Protein AF-A0A964ULM1-F1 (afdb_monomer_lite)

Structure (mmCIF, N/CA/C/O backbone):
data_AF-A0A964ULM1-F1
#
_entry.id   AF-A0A964ULM1-F1
#
loop_
_atom_site.group_PDB
_atom_site.id
_atom_site.type_symbol
_atom_site.label_atom_id
_atom_site.label_alt_id
_atom_site.label_comp_id
_atom_site.label_asym_id
_atom_site.label_entity_id
_atom_site.label_seq_id
_atom_site.pdbx_PDB_ins_code
_atom_site.Cartn_x
_atom_site.Cartn_y
_atom_site.Cartn_z
_atom_site.occupancy
_atom_site.B_iso_or_equiv
_atom_site.auth_seq_id
_atom_site.auth_comp_id
_atom_site.auth_asym_id
_atom_site.auth_atom_id
_atom_site.pdbx_PDB_model_num
ATOM 1 N N . MET A 1 1 ? -13.433 10.308 30.315 1.00 58.34 1 MET A N 1
ATOM 2 C CA . MET A 1 1 ? -13.908 10.485 28.925 1.00 58.34 1 MET A CA 1
ATOM 3 C C . MET A 1 1 ? -12.957 11.408 28.163 1.00 58.34 1 MET A C 1
ATOM 5 O O . MET A 1 1 ? -13.246 12.583 27.989 1.00 58.34 1 MET A O 1
ATOM 9 N N . PHE A 1 2 ? -11.788 10.896 27.763 1.00 58.75 2 PHE A N 1
ATOM 10 C CA . PHE A 1 2 ? -10.778 11.690 27.055 1.00 58.75 2 PHE A CA 1
ATOM 11 C C . PHE A 1 2 ? -11.315 12.145 25.692 1.00 58.75 2 PHE A C 1
ATOM 13 O O . PHE A 1 2 ? -11.695 11.319 24.862 1.00 58.75 2 PHE A O 1
ATOM 20 N N . LEU A 1 3 ? -11.342 13.461 25.471 1.00 69.62 3 LEU A N 1
ATOM 21 C CA . LEU A 1 3 ? -11.546 14.054 24.154 1.00 69.62 3 LEU A CA 1
ATOM 22 C C . LEU A 1 3 ? -10.384 13.612 23.261 1.00 69.62 3 LEU A C 1
ATOM 24 O O . LEU A 1 3 ? -9.305 14.200 23.308 1.00 69.62 3 LEU A O 1
ATOM 28 N N . MET A 1 4 ? -10.592 12.568 22.454 1.00 73.94 4 MET A N 1
ATOM 29 C CA . MET A 1 4 ? -9.707 12.302 21.324 1.00 73.94 4 MET A CA 1
ATOM 30 C C . MET A 1 4 ? -9.627 13.590 20.509 1.00 73.94 4 MET A C 1
ATOM 32 O O . MET A 1 4 ? -10.644 14.127 20.060 1.00 73.94 4 MET A O 1
ATOM 36 N N . THR A 1 5 ? -8.417 14.114 20.359 1.00 82.25 5 THR A N 1
ATOM 37 C CA . THR A 1 5 ? -8.169 15.281 19.521 1.00 82.25 5 THR A CA 1
ATOM 38 C C . THR A 1 5 ? -8.715 14.998 18.120 1.00 82.25 5 THR A C 1
ATOM 40 O O . THR A 1 5 ? -8.673 13.866 17.630 1.00 82.25 5 THR A O 1
ATOM 43 N N . ARG A 1 6 ? -9.264 16.017 17.450 1.00 81.19 6 ARG A N 1
ATOM 44 C CA . ARG A 1 6 ? -9.866 15.859 16.110 1.00 81.19 6 ARG A CA 1
ATOM 45 C C . ARG A 1 6 ? -8.914 15.170 15.116 1.00 81.19 6 ARG A C 1
ATOM 47 O O . ARG A 1 6 ? -9.370 14.446 14.235 1.00 81.19 6 ARG A O 1
ATOM 54 N N . SER A 1 7 ? -7.602 15.343 15.291 1.00 78.50 7 SER A N 1
ATOM 55 C CA . SER A 1 7 ? -6.560 14.695 14.490 1.00 78.50 7 SER A CA 1
ATOM 56 C C . SER A 1 7 ? -6.468 13.180 14.709 1.00 78.50 7 SER A C 1
ATOM 58 O O . SER A 1 7 ? -6.321 12.442 13.735 1.00 78.50 7 SER A O 1
ATOM 60 N N . ALA A 1 8 ? -6.606 12.699 15.948 1.00 78.81 8 ALA A N 1
ATOM 61 C CA . ALA A 1 8 ? -6.620 11.268 16.252 1.00 78.81 8 ALA A CA 1
ATOM 62 C C . ALA A 1 8 ? -7.839 10.580 15.621 1.00 78.81 8 ALA A C 1
ATOM 64 O O . ALA A 1 8 ? -7.702 9.530 14.993 1.00 78.81 8 ALA A O 1
ATOM 65 N N . LYS A 1 9 ? -9.011 11.228 15.689 1.00 81.25 9 LYS A N 1
ATOM 66 C CA . LYS A 1 9 ? -10.239 10.732 15.050 1.00 81.25 9 LYS A CA 1
ATOM 67 C C . LYS A 1 9 ? -10.097 10.643 13.525 1.00 81.25 9 LYS A C 1
ATOM 69 O O . LYS A 1 9 ? -10.490 9.638 12.944 1.00 81.25 9 LYS A O 1
ATOM 74 N N . LYS A 1 10 ? -9.469 11.641 12.886 1.00 82.69 10 LYS A N 1
ATOM 75 C CA . LYS A 1 10 ? -9.226 11.641 11.431 1.00 82.69 10 LYS A CA 1
ATOM 76 C C . LYS A 1 10 ? -8.290 10.508 10.993 1.00 82.69 10 LYS A C 1
ATOM 78 O O . LYS A 1 10 ? -8.571 9.857 9.995 1.00 82.69 10 LYS A O 1
ATOM 83 N N . LYS A 1 11 ? -7.214 10.229 11.745 1.00 82.06 11 LYS A N 1
ATOM 84 C CA . LYS A 1 11 ? -6.312 9.096 11.451 1.00 82.06 11 LYS A CA 1
ATOM 85 C C . LYS A 1 11 ? -7.009 7.741 11.593 1.00 82.06 11 LYS A C 1
ATOM 87 O O . LYS A 1 11 ? -6.822 6.879 10.744 1.00 82.06 11 LYS A O 1
ATOM 92 N N . GLN A 1 12 ? -7.824 7.563 12.634 1.00 81.69 12 GLN A N 1
ATOM 93 C CA . GLN A 1 12 ? -8.594 6.328 12.821 1.00 81.69 12 GLN A CA 1
ATOM 94 C C . GLN A 1 12 ? -9.616 6.118 11.700 1.00 81.69 12 GLN A C 1
ATOM 96 O O . GLN A 1 12 ? -9.735 5.011 11.186 1.00 81.69 12 GLN A O 1
ATOM 101 N N . GLN A 1 13 ? -10.315 7.182 11.295 1.00 82.69 13 GLN A N 1
ATOM 102 C CA . GLN A 1 13 ? -11.256 7.131 10.177 1.00 82.69 13 GLN A CA 1
ATOM 103 C C . GLN A 1 13 ? -10.551 6.815 8.858 1.00 82.69 13 GLN A C 1
ATOM 105 O O . GLN A 1 13 ? -10.996 5.920 8.158 1.00 82.69 13 GLN A O 1
ATOM 110 N N . ALA A 1 14 ? -9.422 7.464 8.559 1.00 81.06 14 ALA A N 1
ATOM 111 C CA . ALA A 1 14 ? -8.649 7.180 7.349 1.00 81.06 14 ALA A CA 1
ATOM 112 C C . ALA A 1 14 ? -8.183 5.714 7.287 1.00 81.06 14 ALA A C 1
ATOM 114 O O . ALA A 1 14 ? -8.312 5.071 6.252 1.00 81.06 14 ALA A O 1
ATOM 115 N N . ALA A 1 15 ? -7.718 5.158 8.411 1.00 78.56 15 ALA A N 1
ATOM 116 C CA . ALA A 1 15 ? -7.336 3.749 8.486 1.00 78.56 15 ALA A CA 1
ATOM 117 C C . ALA A 1 15 ? -8.530 2.795 8.297 1.00 78.56 15 ALA A C 1
ATOM 119 O O . ALA A 1 15 ? -8.375 1.726 7.714 1.00 78.56 15 ALA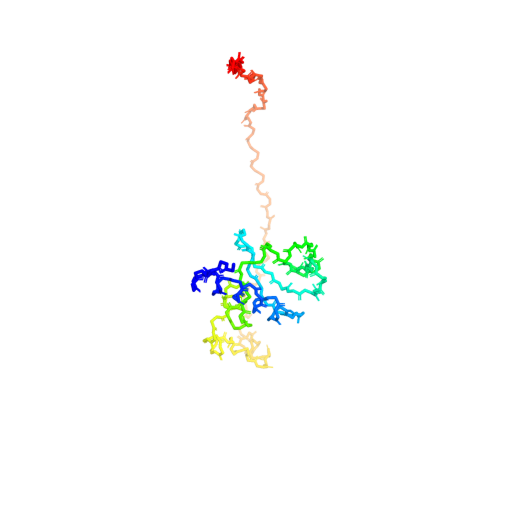 A O 1
ATOM 120 N N . ALA A 1 16 ? -9.719 3.162 8.784 1.00 80.69 16 ALA A N 1
ATOM 121 C CA . ALA A 1 16 ? -10.936 2.384 8.558 1.00 80.69 16 ALA A CA 1
ATOM 122 C C . ALA A 1 16 ? -11.403 2.464 7.095 1.00 80.69 16 ALA A C 1
ATOM 124 O O . ALA A 1 16 ? -11.771 1.444 6.523 1.00 80.69 16 ALA A O 1
ATOM 125 N N . THR A 1 17 ? -11.334 3.645 6.478 1.00 81.88 17 THR A N 1
ATOM 126 C CA . THR A 1 17 ? -11.677 3.856 5.067 1.00 81.88 17 THR A CA 1
ATOM 127 C C . THR A 1 17 ? -10.778 3.036 4.145 1.00 81.88 17 THR A C 1
ATOM 129 O O . THR A 1 17 ? -11.302 2.253 3.363 1.00 81.88 17 THR A O 1
ATOM 132 N N . MET A 1 18 ? -9.452 3.083 4.330 1.00 81.19 18 MET A N 1
ATOM 133 C CA . MET A 1 18 ? -8.519 2.266 3.536 1.00 81.19 18 MET A CA 1
ATOM 134 C C . MET A 1 18 ? -8.817 0.765 3.638 1.00 81.19 18 MET A C 1
ATOM 136 O O . MET A 1 18 ? -8.689 0.034 2.663 1.00 81.19 18 MET A O 1
ATOM 140 N N . ARG A 1 19 ? -9.235 0.282 4.817 1.00 79.25 19 ARG A N 1
ATOM 141 C CA . ARG A 1 19 ? -9.606 -1.131 5.003 1.00 79.25 19 ARG A CA 1
ATOM 142 C C . ARG A 1 19 ? -10.881 -1.524 4.266 1.00 79.25 19 ARG A C 1
ATOM 144 O O . ARG A 1 19 ? -10.991 -2.681 3.885 1.00 79.25 19 ARG A O 1
ATOM 151 N N . ASN A 1 20 ? -11.811 -0.590 4.090 1.00 81.69 20 ASN A N 1
ATOM 152 C CA . ASN A 1 20 ? -13.060 -0.820 3.365 1.00 81.69 20 ASN A CA 1
ATOM 153 C C . ASN A 1 20 ? -12.884 -0.694 1.845 1.00 81.69 20 ASN A C 1
ATOM 155 O O . ASN A 1 20 ? -13.625 -1.319 1.094 1.00 81.69 20 ASN A O 1
ATOM 159 N N . GLU A 1 21 ? -11.930 0.123 1.399 1.00 82.12 21 GLU A N 1
ATOM 160 C CA . GLU A 1 21 ? -11.628 0.342 -0.022 1.00 82.12 21 GLU A CA 1
ATOM 161 C C . GLU A 1 21 ? -10.785 -0.785 -0.629 1.00 82.12 21 GLU A C 1
ATOM 163 O O . GLU A 1 21 ? -10.825 -0.985 -1.838 1.00 82.12 21 GLU A O 1
ATOM 168 N N . MET A 1 22 ? -10.060 -1.555 0.190 1.00 83.44 22 MET A N 1
ATOM 169 C CA . MET A 1 22 ? -9.324 -2.728 -0.281 1.00 83.44 22 MET A CA 1
ATOM 170 C C . MET A 1 22 ? -10.278 -3.826 -0.748 1.00 83.44 22 MET A C 1
ATOM 172 O O . MET A 1 22 ? -10.865 -4.548 0.061 1.00 83.44 22 MET A O 1
ATOM 176 N N . GLN A 1 23 ? -10.378 -3.975 -2.064 1.00 88.81 23 GLN A N 1
ATOM 177 C CA . GLN A 1 23 ? -11.092 -5.055 -2.725 1.00 88.81 23 GLN A CA 1
ATOM 178 C C . GLN A 1 23 ? -10.109 -5.896 -3.552 1.00 88.81 23 GLN A C 1
ATOM 180 O O . GLN A 1 23 ? -9.042 -5.413 -3.941 1.00 88.81 23 GLN A O 1
ATOM 185 N N . PRO A 1 24 ? -10.425 -7.173 -3.820 1.00 91.56 24 PRO A N 1
ATOM 186 C CA . PRO A 1 24 ? -9.691 -7.949 -4.810 1.00 91.56 24 PRO A CA 1
ATOM 187 C C . PRO A 1 24 ? -9.676 -7.230 -6.166 1.00 91.56 24 PRO A C 1
ATOM 189 O O . PRO A 1 24 ? -10.713 -6.777 -6.639 1.00 91.56 24 PRO A O 1
ATOM 192 N N . GLY A 1 25 ? -8.505 -7.146 -6.791 1.00 90.94 25 GLY A N 1
ATOM 193 C CA . GLY A 1 25 ? -8.264 -6.443 -8.050 1.00 90.94 25 GLY A CA 1
ATOM 194 C C . GLY A 1 25 ? -7.738 -5.016 -7.890 1.00 90.94 25 GLY A C 1
ATOM 195 O O . GLY A 1 25 ? -7.190 -4.483 -8.846 1.00 90.94 25 GLY A O 1
ATOM 196 N N . THR A 1 26 ? -7.829 -4.414 -6.702 1.00 91.88 26 THR A N 1
ATOM 197 C CA . THR A 1 26 ? -7.373 -3.035 -6.492 1.00 91.88 26 THR A CA 1
ATOM 198 C C . THR A 1 26 ? -5.848 -2.942 -6.408 1.00 91.88 26 THR A C 1
ATOM 200 O O . THR A 1 26 ? -5.190 -3.786 -5.786 1.00 91.88 26 THR A O 1
ATOM 203 N N . GLY A 1 27 ? -5.286 -1.885 -6.995 1.00 92.69 27 GLY A N 1
ATOM 204 C CA . GLY A 1 27 ? -3.877 -1.528 -6.855 1.00 92.69 27 GLY A CA 1
ATOM 205 C C . GLY A 1 27 ? -3.566 -0.960 -5.468 1.00 92.69 27 GLY A C 1
ATOM 206 O O . GLY A 1 27 ? -4.296 -0.129 -4.932 1.00 92.69 27 GLY A O 1
ATOM 207 N N . VAL A 1 28 ? -2.461 -1.384 -4.860 1.00 93.88 28 VAL A N 1
ATOM 208 C CA . VAL A 1 28 ? -2.027 -0.885 -3.548 1.00 93.88 28 VAL A CA 1
ATOM 209 C C . VAL A 1 28 ? -0.560 -0.496 -3.548 1.00 93.88 28 VAL A C 1
ATOM 211 O O . VAL A 1 28 ? 0.269 -1.110 -4.219 1.00 93.88 28 VAL A O 1
ATOM 214 N N . ARG A 1 29 ? -0.232 0.502 -2.721 1.00 94.44 29 ARG A N 1
ATOM 215 C CA . ARG A 1 29 ? 1.144 0.840 -2.361 1.00 94.44 29 ARG A CA 1
ATOM 216 C C . ARG A 1 29 ? 1.413 0.453 -0.919 1.00 94.44 29 ARG A C 1
ATOM 218 O O . ARG A 1 29 ? 0.787 0.958 0.017 1.00 94.44 29 ARG A O 1
ATOM 225 N N . THR A 1 30 ? 2.399 -0.406 -0.723 1.00 93.81 30 THR A N 1
ATOM 226 C CA . THR A 1 30 ? 2.900 -0.746 0.611 1.00 93.81 30 THR A CA 1
ATOM 227 C C . THR A 1 30 ? 3.709 0.408 1.214 1.00 93.81 30 THR A C 1
ATOM 229 O O . THR A 1 30 ? 4.181 1.308 0.516 1.00 93.81 30 THR A O 1
ATOM 232 N N . ILE A 1 31 ? 3.924 0.375 2.529 1.00 93.94 31 ILE A N 1
ATOM 233 C CA . ILE A 1 31 ? 4.786 1.343 3.231 1.00 93.94 31 ILE A CA 1
ATOM 234 C C . ILE A 1 31 ? 6.240 1.332 2.734 1.00 93.94 31 ILE A C 1
ATOM 236 O O . ILE A 1 31 ? 6.919 2.349 2.826 1.00 93.94 31 ILE A O 1
ATOM 240 N N . GLY A 1 32 ? 6.703 0.202 2.191 1.00 91.25 32 GLY A N 1
ATOM 241 C CA . GLY A 1 32 ? 8.040 0.048 1.614 1.00 91.25 32 GLY A CA 1
ATOM 242 C C . GLY A 1 32 ? 8.160 0.568 0.180 1.00 91.25 32 GLY A C 1
ATOM 243 O O . GLY A 1 32 ? 9.209 0.403 -0.429 1.00 91.25 32 GLY A O 1
ATOM 244 N N . GLY A 1 33 ? 7.097 1.162 -0.375 1.00 93.38 33 GLY A N 1
ATOM 245 C CA . GLY A 1 33 ? 7.081 1.690 -1.741 1.00 93.38 33 GLY A CA 1
ATOM 246 C C . GLY A 1 33 ? 6.814 0.647 -2.828 1.00 93.38 33 GLY A C 1
ATOM 247 O O . GLY A 1 33 ? 6.828 0.995 -4.001 1.00 93.38 33 GLY A O 1
ATOM 248 N N . MET A 1 34 ? 6.541 -0.610 -2.465 1.00 93.38 34 MET A N 1
ATOM 249 C CA . MET A 1 34 ? 6.159 -1.644 -3.429 1.00 93.38 34 MET A CA 1
ATOM 250 C C . MET A 1 34 ? 4.713 -1.452 -3.884 1.00 93.38 34 MET A C 1
ATOM 252 O O . MET A 1 34 ? 3.831 -1.262 -3.040 1.00 93.38 34 MET A O 1
ATOM 256 N N . TYR A 1 35 ? 4.503 -1.549 -5.195 1.00 94.38 35 TYR A N 1
ATOM 257 C CA . TYR A 1 35 ? 3.198 -1.564 -5.846 1.00 94.38 35 TYR A CA 1
ATOM 258 C C . TYR A 1 35 ? 2.812 -3.001 -6.179 1.00 94.38 35 TYR A C 1
ATOM 260 O O . TYR A 1 35 ? 3.655 -3.780 -6.623 1.00 94.38 35 TYR A O 1
ATOM 268 N N . ALA A 1 36 ? 1.560 -3.355 -5.919 1.00 94.44 36 ALA A N 1
ATOM 269 C CA . ALA A 1 36 ? 1.028 -4.682 -6.195 1.00 94.44 36 ALA A CA 1
ATOM 270 C C . ALA A 1 36 ? -0.493 -4.625 -6.355 1.00 94.44 36 ALA A C 1
ATOM 272 O O . ALA A 1 36 ? -1.129 -3.655 -5.937 1.00 94.44 36 ALA A O 1
ATOM 273 N N . VAL A 1 37 ? -1.076 -5.691 -6.897 1.00 94.62 37 VAL A N 1
ATOM 274 C CA . VAL A 1 37 ? -2.531 -5.868 -6.979 1.00 94.62 37 VAL A CA 1
ATOM 275 C C . VAL A 1 37 ? -3.000 -6.779 -5.851 1.00 94.62 37 VAL A C 1
ATOM 277 O O . VAL A 1 37 ? -2.362 -7.782 -5.536 1.00 94.62 37 VAL A O 1
ATOM 280 N N . VAL A 1 38 ? -4.127 -6.458 -5.224 1.00 94.44 38 VAL A N 1
ATOM 281 C CA . VAL A 1 38 ? -4.729 -7.318 -4.199 1.00 94.44 38 VAL A CA 1
ATOM 282 C C . VAL A 1 38 ? -5.392 -8.520 -4.865 1.00 94.44 38 VAL A C 1
ATOM 284 O O . VAL A 1 38 ? -6.311 -8.365 -5.661 1.00 94.44 38 VAL A O 1
ATOM 287 N N . LYS A 1 39 ? -4.981 -9.738 -4.515 1.00 94.31 39 LYS A N 1
ATOM 288 C CA . LYS A 1 39 ? -5.640 -10.963 -4.984 1.00 94.31 39 LYS A CA 1
ATOM 289 C C . LYS A 1 39 ? -6.770 -11.395 -4.060 1.00 94.31 39 LYS A C 1
ATOM 291 O O . LYS A 1 39 ? -7.842 -11.772 -4.521 1.00 94.31 39 LYS A O 1
ATOM 296 N N . GLU A 1 40 ? -6.514 -11.339 -2.760 1.00 92.38 40 GLU A N 1
ATOM 297 C CA . GLU A 1 40 ? -7.447 -11.765 -1.722 1.00 92.38 40 GLU A CA 1
ATOM 298 C C . GLU A 1 40 ? -7.256 -10.911 -0.467 1.00 92.38 40 GLU A C 1
ATOM 300 O O . GLU A 1 40 ? -6.137 -10.518 -0.126 1.00 92.38 40 GLU A O 1
ATOM 305 N N . VAL A 1 41 ? -8.358 -10.637 0.230 1.00 91.88 41 VAL A N 1
ATOM 306 C CA . VAL A 1 41 ? -8.379 -9.860 1.470 1.00 91.88 41 VAL A CA 1
ATOM 307 C C . VAL A 1 41 ? -8.846 -10.770 2.605 1.00 91.88 41 VAL A C 1
ATOM 309 O O . VAL A 1 41 ? -10.008 -11.166 2.639 1.00 91.88 41 VAL A O 1
ATOM 312 N N . GLY A 1 42 ? -7.947 -11.087 3.538 1.00 89.94 42 GLY A N 1
ATOM 313 C CA . GLY A 1 42 ? -8.267 -11.801 4.778 1.00 89.94 42 GLY A CA 1
ATOM 314 C C . GLY A 1 42 ? -8.762 -10.852 5.871 1.00 89.94 42 GLY A C 1
ATOM 315 O O . GLY A 1 42 ? -9.084 -9.700 5.597 1.00 89.94 42 GLY A O 1
ATOM 316 N N . GLU A 1 43 ? -8.805 -11.285 7.133 1.00 87.81 43 GLU A N 1
ATOM 317 C CA . GLU A 1 43 ? -9.167 -10.401 8.258 1.00 87.81 43 GLU A CA 1
ATOM 318 C C . GLU A 1 43 ? -8.035 -9.412 8.587 1.00 87.81 43 GLU A C 1
ATOM 320 O O . GLU A 1 43 ? -8.245 -8.197 8.519 1.00 87.81 43 GLU A O 1
ATOM 325 N N . ASP A 1 44 ? -6.820 -9.924 8.815 1.00 89.81 44 ASP A N 1
ATOM 326 C CA . ASP A 1 44 ? -5.626 -9.141 9.184 1.00 89.81 44 ASP A CA 1
ATOM 327 C C . ASP A 1 44 ? -4.541 -9.100 8.095 1.00 89.81 44 ASP A C 1
ATOM 329 O O . ASP A 1 44 ? -3.638 -8.255 8.124 1.00 89.81 44 ASP A O 1
ATOM 333 N N . THR A 1 45 ? -4.638 -9.987 7.106 1.00 93.31 45 THR A N 1
ATOM 334 C CA . THR A 1 45 ? -3.685 -10.130 6.002 1.00 93.31 45 THR A CA 1
ATOM 335 C C . THR A 1 45 ? -4.337 -9.822 4.656 1.00 93.31 45 THR A C 1
ATOM 337 O O . THR A 1 45 ? -5.561 -9.813 4.517 1.00 93.31 45 THR A O 1
ATOM 340 N N . ALA A 1 46 ? -3.509 -9.536 3.660 1.00 92.88 46 ALA A N 1
ATOM 341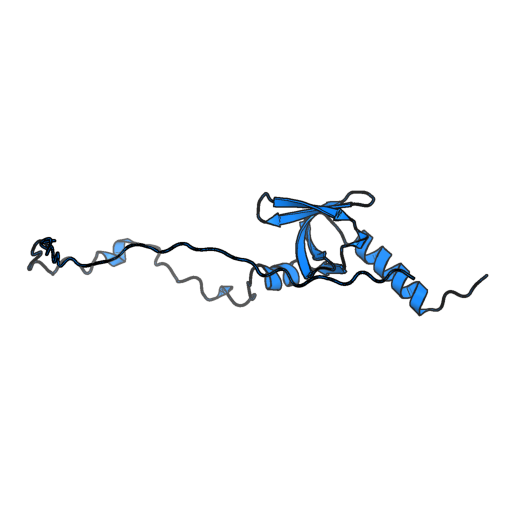 C CA . ALA A 1 46 ? -3.884 -9.398 2.265 1.00 92.88 46 ALA A CA 1
ATOM 342 C C . ALA A 1 46 ? -2.857 -10.142 1.409 1.00 92.88 46 ALA A C 1
ATOM 344 O O . ALA A 1 46 ? -1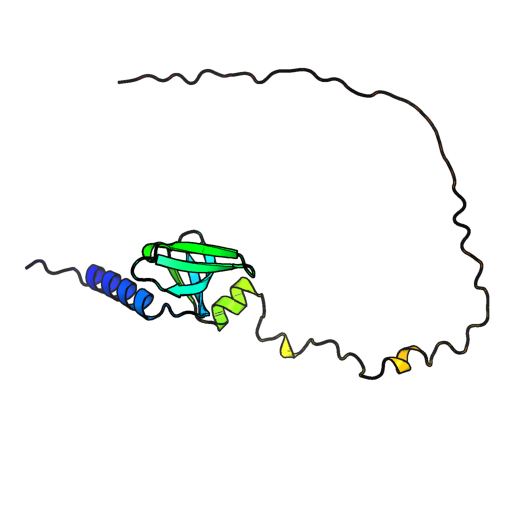.646 -10.004 1.610 1.00 92.88 46 ALA A O 1
ATOM 345 N N . THR A 1 47 ? -3.343 -10.934 0.461 1.00 95.12 47 THR A N 1
ATOM 346 C CA . THR A 1 47 ? -2.504 -11.605 -0.530 1.00 95.12 47 THR A CA 1
ATOM 347 C C . THR A 1 47 ? -2.326 -10.652 -1.699 1.00 95.12 47 THR A C 1
ATOM 349 O O . THR A 1 47 ? -3.300 -10.299 -2.362 1.00 95.12 47 THR A O 1
ATOM 352 N N . LEU A 1 48 ? -1.091 -10.221 -1.933 1.00 94.44 48 LEU A N 1
ATOM 353 C CA . LEU A 1 48 ? -0.723 -9.292 -2.994 1.00 94.44 48 LEU A CA 1
ATOM 354 C C . LEU A 1 48 ? -0.023 -10.039 -4.129 1.00 94.44 48 LEU A C 1
ATOM 356 O O . LEU A 1 48 ? 0.781 -10.936 -3.885 1.00 94.44 48 LEU A O 1
ATOM 360 N N . GLU A 1 49 ? -0.318 -9.658 -5.364 1.00 94.25 49 GLU A N 1
ATOM 361 C CA . GLU A 1 49 ? 0.346 -10.124 -6.576 1.00 94.25 49 GLU A CA 1
ATOM 362 C C . GLU A 1 49 ? 1.262 -9.011 -7.098 1.00 94.25 49 GLU A C 1
ATOM 364 O O . GLU A 1 49 ? 0.796 -7.935 -7.472 1.00 94.25 49 GLU A O 1
ATOM 369 N N . VAL A 1 50 ? 2.574 -9.253 -7.056 1.00 91.81 50 VAL A N 1
ATOM 370 C CA . VAL A 1 50 ? 3.607 -8.267 -7.440 1.00 91.81 50 VAL A CA 1
ATOM 371 C C . VAL A 1 50 ? 3.988 -8.415 -8.914 1.00 91.81 50 VAL A C 1
ATOM 373 O O . VAL A 1 50 ? 4.294 -7.444 -9.597 1.00 91.81 50 VAL A O 1
ATOM 376 N N . ALA A 1 51 ? 3.964 -9.650 -9.402 1.00 88.81 51 ALA A N 1
ATOM 377 C CA . ALA A 1 51 ? 4.196 -10.025 -10.787 1.00 88.81 51 ALA A CA 1
ATOM 378 C C . ALA A 1 51 ? 3.292 -11.222 -11.115 1.00 88.81 51 ALA A C 1
ATOM 380 O O . ALA A 1 51 ? 2.826 -11.879 -10.178 1.00 88.81 51 ALA A O 1
ATOM 381 N N . PRO A 1 52 ? 3.062 -11.541 -12.400 1.00 89.00 52 PRO A N 1
ATOM 382 C CA . PRO A 1 52 ? 2.205 -12.657 -12.785 1.00 89.00 52 PRO A CA 1
ATOM 383 C C . PRO A 1 52 ? 2.613 -13.958 -12.080 1.00 89.00 52 PRO A C 1
ATOM 385 O O . PRO A 1 52 ? 3.716 -14.467 -12.281 1.00 89.00 52 PRO A O 1
ATOM 388 N N . GLY A 1 53 ? 1.732 -14.474 -11.219 1.00 90.19 53 GLY A N 1
ATOM 389 C CA . GLY A 1 53 ? 1.962 -15.707 -10.453 1.00 90.19 53 GLY A CA 1
ATOM 390 C C . GLY A 1 53 ? 2.885 -15.582 -9.230 1.00 90.19 53 GLY A C 1
ATOM 391 O O . GLY A 1 53 ? 3.139 -16.583 -8.561 1.00 90.19 53 GLY A O 1
ATOM 392 N N . VAL A 1 54 ? 3.368 -14.381 -8.897 1.00 94.56 54 VAL A N 1
ATOM 393 C CA . VAL A 1 54 ? 4.152 -14.120 -7.679 1.00 94.56 54 VAL A CA 1
ATOM 394 C C . VAL A 1 54 ? 3.244 -13.514 -6.618 1.00 94.56 54 VAL A C 1
ATOM 396 O O . VAL A 1 54 ? 2.958 -12.315 -6.625 1.00 94.56 54 VAL A O 1
ATOM 399 N N . HIS A 1 55 ? 2.820 -14.360 -5.681 1.00 94.12 55 HIS A N 1
ATOM 400 C CA . HIS A 1 55 ? 1.963 -13.974 -4.566 1.00 94.12 55 HIS A CA 1
ATOM 401 C C . HIS A 1 55 ? 2.756 -13.837 -3.270 1.00 94.12 55 HIS A C 1
ATOM 403 O O . HIS A 1 55 ? 3.555 -14.703 -2.913 1.00 94.12 55 HIS A O 1
ATOM 409 N N . ALA A 1 56 ? 2.490 -12.764 -2.536 1.00 93.81 56 ALA A N 1
ATOM 410 C CA . ALA A 1 56 ? 3.092 -12.490 -1.245 1.00 93.81 56 ALA A CA 1
ATOM 411 C C . ALA A 1 56 ? 2.020 -12.068 -0.241 1.00 93.81 56 ALA A C 1
ATOM 413 O O . ALA A 1 56 ? 1.102 -11.311 -0.555 1.0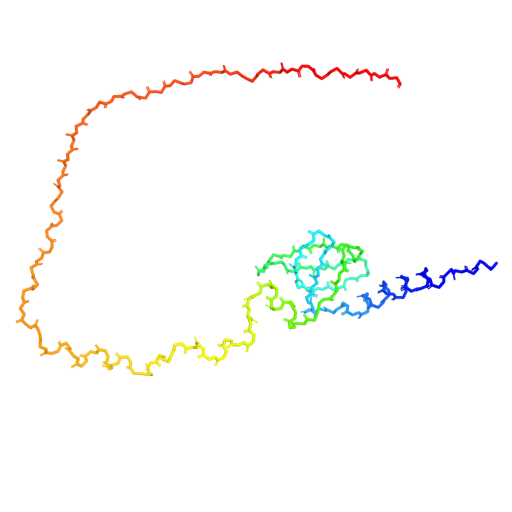0 93.81 56 ALA A O 1
ATOM 414 N N . ILE A 1 57 ? 2.139 -12.565 0.985 1.00 95.06 57 ILE A N 1
ATOM 415 C CA . ILE A 1 57 ? 1.193 -12.262 2.056 1.00 95.06 57 ILE A CA 1
ATOM 416 C C . ILE A 1 57 ? 1.732 -11.073 2.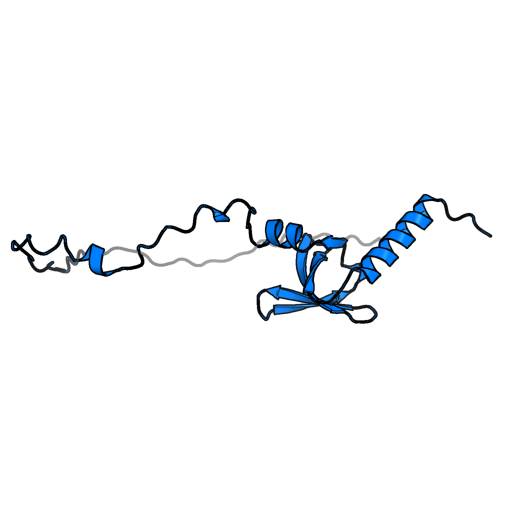840 1.00 95.06 57 ILE A C 1
ATOM 418 O O . ILE A 1 57 ? 2.815 -11.137 3.420 1.00 95.06 57 ILE A O 1
ATOM 422 N N . TYR A 1 58 ? 0.949 -10.003 2.883 1.00 94.88 58 TYR A N 1
ATOM 423 C CA . TYR A 1 58 ? 1.248 -8.808 3.656 1.00 94.88 58 TYR A CA 1
ATOM 424 C C . TYR A 1 58 ? 0.208 -8.617 4.750 1.00 94.88 58 TYR A C 1
ATOM 426 O O . TYR A 1 58 ? -0.962 -8.958 4.602 1.00 94.88 58 TYR A O 1
ATOM 434 N N . ALA A 1 59 ? 0.625 -8.038 5.869 1.00 93.75 59 ALA A N 1
ATOM 435 C CA . ALA A 1 59 ? -0.317 -7.580 6.874 1.00 93.75 59 ALA A CA 1
ATOM 436 C C . ALA A 1 59 ? -1.014 -6.299 6.378 1.00 93.75 59 ALA A C 1
ATOM 438 O O . ALA A 1 59 ? -0.386 -5.448 5.746 1.00 93.75 59 ALA A O 1
ATOM 439 N N . LYS A 1 60 ? -2.307 -6.118 6.670 1.00 89.62 60 LYS A N 1
ATOM 440 C CA . LYS A 1 60 ? -3.076 -4.953 6.183 1.00 89.62 60 LYS A CA 1
ATOM 441 C C . LYS A 1 60 ? -2.524 -3.614 6.663 1.00 89.62 60 LYS A C 1
ATOM 443 O O . LYS A 1 60 ? -2.678 -2.598 5.996 1.00 89.62 60 LYS A O 1
ATOM 448 N N . ASN A 1 61 ? -1.879 -3.596 7.824 1.00 90.94 61 ASN A N 1
ATOM 449 C CA . ASN A 1 61 ? -1.195 -2.416 8.355 1.00 90.94 61 ASN A CA 1
ATOM 450 C C . ASN A 1 61 ? 0.088 -2.052 7.586 1.00 90.94 61 ASN A C 1
ATOM 452 O O . ASN A 1 61 ? 0.603 -0.955 7.785 1.00 90.94 61 ASN A O 1
ATOM 456 N N . ALA A 1 62 ? 0.606 -2.944 6.736 1.00 91.94 62 ALA A N 1
ATOM 457 C CA . ALA A 1 62 ? 1.736 -2.669 5.852 1.00 91.94 62 ALA A CA 1
ATOM 458 C C . ALA A 1 62 ? 1.315 -1.972 4.545 1.00 91.94 62 ALA A C 1
ATOM 460 O O . ALA A 1 62 ? 2.177 -1.568 3.760 1.00 91.94 62 ALA A O 1
ATOM 461 N N . ILE A 1 63 ? 0.012 -1.808 4.303 1.00 91.88 63 ILE A N 1
ATOM 462 C CA . ILE A 1 63 ? -0.516 -1.081 3.149 1.00 91.88 63 ILE A CA 1
ATOM 463 C C . ILE A 1 63 ? -0.622 0.399 3.516 1.00 91.88 63 ILE A C 1
ATOM 465 O O . ILE A 1 63 ? -1.271 0.772 4.492 1.00 91.88 63 ILE A O 1
ATOM 469 N N . GLY A 1 64 ? 0.086 1.236 2.759 1.00 90.56 64 GLY A N 1
ATOM 470 C CA . GLY A 1 64 ? 0.180 2.674 3.001 1.00 90.56 64 GLY A CA 1
ATOM 471 C C . GLY A 1 64 ? -0.865 3.484 2.237 1.00 90.56 64 GLY A C 1
ATOM 472 O O . GLY A 1 64 ? -1.283 4.534 2.722 1.00 90.56 64 GLY A O 1
ATOM 473 N N . ALA A 1 65 ? -1.275 3.010 1.059 1.00 90.94 65 ALA A N 1
ATOM 474 C CA . ALA A 1 65 ? -2.330 3.617 0.258 1.00 90.94 65 ALA A CA 1
ATOM 475 C C . ALA A 1 65 ? -3.006 2.576 -0.642 1.00 90.94 65 ALA A C 1
ATOM 477 O O . ALA A 1 65 ? -2.354 1.649 -1.131 1.00 90.94 65 ALA A O 1
ATOM 478 N N . VAL A 1 66 ? -4.303 2.771 -0.864 1.00 92.25 66 VAL A N 1
ATOM 479 C CA . VAL A 1 66 ? -5.073 2.123 -1.928 1.00 92.25 66 VAL A CA 1
ATOM 480 C C . VAL A 1 66 ? -5.090 3.101 -3.097 1.00 92.25 66 VAL A C 1
ATOM 482 O O . VAL A 1 66 ? -5.342 4.286 -2.884 1.00 92.25 66 VAL A O 1
ATOM 485 N N . LEU A 1 67 ? -4.730 2.624 -4.281 1.00 92.00 67 LEU A N 1
ATOM 486 C CA . LEU A 1 67 ? -4.668 3.416 -5.507 1.00 92.00 67 LEU A CA 1
ATOM 487 C C . LEU A 1 67 ? -5.932 3.142 -6.315 1.00 92.00 67 LEU A C 1
ATOM 489 O O . LEU A 1 67 ? -6.483 2.041 -6.243 1.00 92.00 67 LEU A O 1
ATOM 493 N N . ASP A 1 68 ? -6.372 4.125 -7.094 1.00 90.81 68 ASP A N 1
ATOM 494 C CA . ASP A 1 68 ? -7.339 3.837 -8.144 1.00 90.81 68 ASP A CA 1
ATOM 495 C C . ASP A 1 68 ? -6.662 3.075 -9.301 1.00 90.81 68 ASP A C 1
ATOM 497 O O . ASP A 1 68 ? -5.430 3.019 -9.423 1.00 90.81 68 ASP A O 1
ATOM 501 N N . ASP A 1 69 ? -7.477 2.436 -10.137 1.00 87.56 69 ASP A N 1
ATOM 502 C CA . ASP A 1 69 ? -6.967 1.612 -11.231 1.00 87.56 69 ASP A CA 1
ATOM 503 C C . ASP A 1 69 ? -6.190 2.454 -12.260 1.00 87.56 69 ASP A C 1
ATOM 505 O O . ASP A 1 69 ? -5.227 1.975 -12.858 1.00 87.56 69 ASP A O 1
ATOM 509 N N . GLU A 1 70 ? -6.568 3.717 -12.472 1.00 88.31 70 GLU A N 1
ATOM 510 C CA . GLU A 1 70 ? -5.912 4.598 -13.443 1.00 88.31 70 GLU A CA 1
ATOM 511 C C . GLU A 1 70 ? -4.507 5.020 -12.980 1.00 88.31 70 GLU A C 1
ATOM 513 O O . GLU A 1 70 ? -3.546 4.958 -13.749 1.00 88.31 70 GLU A O 1
ATOM 518 N N . GLU A 1 71 ? -4.364 5.403 -11.715 1.00 89.56 71 GLU A N 1
ATOM 519 C CA . GLU A 1 71 ? -3.119 5.772 -11.052 1.00 89.56 71 GLU A CA 1
ATOM 520 C C . GLU A 1 71 ? -2.184 4.567 -10.971 1.00 89.56 71 GLU A C 1
ATOM 522 O O . GLU A 1 71 ? -1.009 4.684 -11.324 1.00 89.56 71 GLU A O 1
ATOM 527 N N . TYR A 1 72 ? -2.693 3.394 -10.579 1.00 90.56 72 TYR A N 1
ATOM 528 C CA . TYR A 1 72 ? -1.893 2.169 -10.560 1.00 90.56 72 TYR A CA 1
ATOM 529 C C . TYR A 1 72 ? -1.325 1.850 -11.949 1.00 90.56 72 TYR A C 1
ATOM 531 O O . TYR A 1 72 ? -0.119 1.633 -12.095 1.00 90.56 72 TYR A O 1
ATOM 539 N N . ASN A 1 73 ? -2.172 1.882 -12.983 1.00 89.00 73 ASN A N 1
ATOM 540 C CA . ASN A 1 73 ? -1.756 1.598 -14.355 1.00 89.00 73 ASN A CA 1
ATOM 541 C C . ASN A 1 73 ? -0.750 2.627 -14.885 1.00 89.00 73 ASN A C 1
ATOM 543 O O . ASN A 1 73 ? 0.220 2.254 -15.545 1.00 89.00 73 ASN A O 1
ATOM 547 N N . ARG A 1 74 ? -0.920 3.907 -14.546 1.00 89.19 74 ARG A N 1
ATOM 548 C CA . ARG A 1 74 ? 0.034 4.964 -14.901 1.00 89.19 74 ARG A CA 1
ATOM 549 C C . ARG A 1 74 ? 1.402 4.741 -14.254 1.00 89.19 74 ARG A C 1
ATOM 551 O O . ARG A 1 74 ? 2.421 4.867 -14.923 1.00 89.19 74 ARG A O 1
ATOM 558 N N . LEU A 1 75 ? 1.432 4.406 -12.963 1.00 89.06 75 LEU A N 1
ATOM 559 C CA . LEU A 1 75 ? 2.676 4.250 -12.202 1.00 89.06 75 LEU A CA 1
ATOM 560 C C . LEU A 1 75 ? 3.439 2.966 -12.549 1.00 89.06 75 LEU A C 1
ATOM 562 O O . LEU A 1 75 ? 4.667 2.988 -12.591 1.00 89.06 75 LEU A O 1
ATOM 566 N N . VAL A 1 76 ? 2.733 1.850 -12.757 1.00 87.00 76 VAL A N 1
ATOM 567 C CA . VAL A 1 76 ? 3.351 0.523 -12.936 1.00 87.00 76 VAL A CA 1
ATOM 568 C C . VAL A 1 76 ? 3.510 0.152 -14.406 1.00 87.00 76 VAL A C 1
ATOM 570 O O . VAL A 1 76 ? 4.536 -0.405 -14.789 1.00 87.00 76 VAL A O 1
ATOM 573 N N . HIS A 1 77 ? 2.509 0.449 -15.235 1.00 84.50 77 HIS A N 1
ATOM 574 C CA . HIS A 1 77 ? 2.480 0.023 -16.635 1.00 84.50 77 HIS A CA 1
ATOM 575 C C . HIS A 1 77 ? 2.877 1.132 -17.616 1.00 84.50 77 HIS A C 1
ATOM 577 O O . HIS A 1 77 ? 3.014 0.851 -18.804 1.00 84.50 77 HIS A O 1
ATOM 583 N N . GLY A 1 78 ? 3.092 2.369 -17.146 1.00 78.19 78 GLY A N 1
ATOM 584 C CA . GLY A 1 78 ? 3.591 3.478 -17.969 1.00 78.19 78 GLY A CA 1
ATOM 585 C C . GLY A 1 78 ? 2.665 3.862 -19.126 1.00 78.19 78 GLY A C 1
ATOM 586 O O . GLY A 1 78 ? 3.086 4.551 -20.051 1.00 78.19 78 GLY A O 1
ATOM 587 N N . VAL A 1 79 ? 1.412 3.404 -19.098 1.00 62.16 79 VAL A N 1
ATOM 588 C CA . VAL A 1 79 ? 0.404 3.780 -20.085 1.00 62.16 79 VAL A CA 1
ATOM 589 C C . VAL A 1 79 ? -0.117 5.162 -19.731 1.00 62.16 79 VAL A C 1
ATOM 591 O O . VAL A 1 79 ? -1.122 5.324 -19.039 1.00 62.16 79 VAL A O 1
ATOM 594 N N . ASP A 1 80 ? 0.582 6.181 -20.221 1.00 56.97 80 ASP A N 1
ATOM 595 C CA . ASP A 1 80 ? -0.046 7.470 -20.447 1.00 56.97 80 ASP A CA 1
ATOM 596 C C . ASP A 1 80 ? -1.268 7.227 -21.342 1.00 56.97 80 ASP A C 1
ATOM 598 O O . ASP A 1 80 ? -1.182 6.590 -22.397 1.00 56.97 80 ASP A O 1
ATOM 602 N N . GLN A 1 81 ? -2.433 7.721 -20.924 1.00 55.72 81 GLN A N 1
ATOM 603 C CA . GLN A 1 81 ? -3.680 7.621 -21.692 1.00 55.72 81 GLN A CA 1
ATOM 604 C C . GLN A 1 81 ? -3.617 8.301 -23.083 1.00 55.72 81 GLN A C 1
ATOM 606 O O . GLN A 1 81 ? -4.615 8.293 -23.803 1.00 55.72 81 GLN A O 1
ATOM 611 N N . ASP A 1 82 ? -2.452 8.814 -23.488 1.00 56.09 82 ASP A N 1
ATOM 612 C CA . ASP A 1 82 ? -2.157 9.445 -24.774 1.00 56.09 82 ASP A CA 1
ATOM 613 C C . ASP A 1 82 ? -1.661 8.470 -25.868 1.00 56.09 82 ASP A C 1
ATOM 615 O O . ASP A 1 82 ? -1.612 8.834 -27.042 1.00 56.09 82 ASP A O 1
ATOM 619 N N . LEU A 1 83 ? -1.369 7.200 -25.549 1.00 53.97 83 LEU A N 1
ATOM 620 C CA . LEU A 1 83 ? -0.874 6.214 -26.532 1.00 53.97 83 LEU A CA 1
ATOM 621 C C . LEU A 1 83 ? -1.955 5.569 -27.423 1.00 53.97 83 LEU A C 1
ATOM 623 O O . LEU A 1 83 ? -1.640 4.711 -28.245 1.00 53.97 83 LEU A O 1
ATOM 627 N N . LYS A 1 84 ? -3.221 6.010 -27.364 1.00 53.94 84 LYS A N 1
ATOM 628 C CA . LYS A 1 84 ? -4.237 5.604 -28.365 1.00 53.94 84 LYS A CA 1
ATOM 629 C C . LYS A 1 84 ? -3.963 6.157 -29.778 1.00 53.94 84 LYS A C 1
ATOM 631 O O . LYS A 1 84 ? -4.762 5.916 -30.677 1.00 53.94 84 LYS A O 1
ATOM 636 N N . SER A 1 85 ? -2.857 6.875 -29.976 1.00 53.25 85 SER A N 1
ATOM 637 C CA . SER A 1 85 ? -2.473 7.466 -31.263 1.00 53.25 85 SER A CA 1
ATOM 638 C C . SER A 1 85 ? -1.266 6.799 -31.928 1.00 53.25 85 SER A C 1
ATOM 640 O O . SER A 1 85 ? -0.963 7.162 -33.057 1.00 53.25 85 SER A O 1
ATOM 642 N N . ASP A 1 86 ? -0.586 5.851 -31.268 1.00 55.25 86 ASP A N 1
ATOM 643 C CA . ASP A 1 86 ? 0.698 5.315 -31.758 1.00 55.25 86 ASP A CA 1
ATOM 644 C C . ASP A 1 86 ? 0.720 3.782 -31.848 1.00 55.25 86 ASP A C 1
ATOM 646 O O . ASP A 1 86 ? 1.735 3.120 -31.639 1.00 55.25 86 ASP A O 1
ATOM 650 N N . THR A 1 87 ? -0.424 3.181 -32.188 1.00 60.22 87 THR A N 1
ATOM 651 C CA . THR A 1 87 ? -0.366 1.895 -32.884 1.00 60.22 87 THR A CA 1
ATOM 652 C C . THR A 1 87 ? 0.265 2.173 -34.249 1.00 60.22 87 THR A C 1
ATOM 654 O O . THR A 1 87 ? -0.356 2.918 -35.018 1.00 60.22 87 THR A O 1
ATOM 657 N N . PRO A 1 88 ? 1.445 1.620 -34.595 1.00 60.75 88 PRO A N 1
ATOM 658 C CA . PRO A 1 88 ? 1.891 1.676 -35.977 1.00 60.75 88 PRO A CA 1
ATOM 659 C C . PRO A 1 88 ? 0.767 1.067 -36.810 1.00 60.75 88 PRO A C 1
ATOM 661 O O . PRO A 1 88 ? 0.309 -0.039 -36.520 1.00 60.75 88 PRO A O 1
ATOM 664 N N . VAL A 1 89 ? 0.257 1.826 -37.781 1.00 66.50 89 VAL A N 1
ATOM 665 C CA . VAL A 1 89 ? -0.704 1.316 -38.756 1.00 66.50 89 VAL A CA 1
ATOM 666 C C . VAL A 1 89 ? 0.040 0.237 -39.524 1.00 66.50 89 VAL A C 1
ATOM 668 O O . VAL A 1 89 ? 0.781 0.530 -40.457 1.00 66.50 89 VAL A O 1
ATOM 671 N N . VAL A 1 90 ? -0.082 -1.005 -39.061 1.00 68.25 90 VAL A N 1
ATOM 672 C CA . VAL A 1 90 ? 0.369 -2.166 -39.810 1.00 68.25 90 VAL A CA 1
ATOM 673 C C . VAL A 1 90 ? -0.598 -2.245 -40.986 1.00 68.25 90 VAL A C 1
ATOM 675 O O . VAL A 1 90 ? -1.798 -2.410 -40.749 1.00 68.25 90 VAL A O 1
ATOM 678 N N . PRO A 1 91 ? -0.145 -2.028 -42.232 1.00 73.69 91 PRO A N 1
ATOM 679 C CA . PRO A 1 91 ? -1.004 -2.263 -43.378 1.00 73.69 91 PRO A CA 1
ATOM 680 C C . PRO A 1 91 ? -1.486 -3.714 -43.297 1.00 73.69 91 PRO A C 1
ATOM 682 O O . PRO A 1 91 ? -0.683 -4.627 -43.124 1.00 73.69 91 PRO A O 1
ATOM 685 N N . ASP A 1 92 ? -2.803 -3.904 -43.381 1.00 70.38 92 ASP A N 1
ATOM 686 C CA . ASP A 1 92 ? -3.497 -5.193 -43.196 1.00 70.38 92 ASP A CA 1
ATOM 687 C C . ASP A 1 92 ? -3.116 -6.241 -44.264 1.00 70.38 92 ASP A C 1
ATOM 689 O O . ASP A 1 92 ? -3.576 -7.379 -44.246 1.00 70.38 92 ASP A O 1
ATOM 693 N N . ASP A 1 93 ? -2.264 -5.852 -45.211 1.00 67.12 93 ASP A N 1
ATOM 694 C CA . ASP A 1 93 ? -1.858 -6.659 -46.340 1.00 67.12 93 ASP A CA 1
ATOM 695 C C . ASP A 1 93 ? -0.328 -6.725 -46.419 1.00 67.12 93 ASP A C 1
ATOM 697 O O . ASP A 1 93 ? 0.346 -5.874 -47.009 1.00 67.12 93 ASP A O 1
ATOM 701 N N . ALA A 1 94 ? 0.237 -7.760 -45.793 1.00 63.03 94 ALA A N 1
ATOM 702 C CA . ALA A 1 94 ? 1.661 -8.083 -45.873 1.00 63.03 94 ALA A CA 1
ATOM 703 C C . ALA A 1 94 ? 2.137 -8.344 -47.319 1.00 63.03 94 ALA A C 1
ATOM 705 O O . ALA A 1 94 ? 3.343 -8.402 -47.555 1.00 63.03 94 ALA A O 1
ATOM 706 N N . SER A 1 95 ? 1.226 -8.469 -48.294 1.00 61.19 95 SER A N 1
ATOM 707 C CA . SER A 1 95 ? 1.571 -8.604 -49.711 1.00 61.19 95 SER A CA 1
ATOM 708 C C . SER A 1 95 ? 2.028 -7.302 -50.373 1.00 61.19 95 SER A C 1
ATOM 710 O O . SER A 1 95 ? 2.717 -7.370 -51.386 1.00 61.19 95 SER A O 1
ATOM 712 N N . SER A 1 96 ? 1.764 -6.127 -49.788 1.00 60.69 96 SER A N 1
ATOM 713 C CA . SER A 1 96 ? 2.242 -4.854 -50.358 1.00 60.69 96 SER A CA 1
ATOM 714 C C . SER A 1 96 ? 3.751 -4.625 -50.152 1.00 60.69 96 SER A C 1
ATOM 716 O O . SER A 1 96 ? 4.334 -3.728 -50.749 1.00 60.69 96 SER A O 1
ATOM 718 N N . LEU A 1 97 ? 4.413 -5.458 -49.335 1.00 59.50 97 LEU A N 1
ATOM 719 C CA . LEU A 1 97 ? 5.874 -5.444 -49.176 1.00 59.50 97 LEU A CA 1
ATOM 720 C C . LEU A 1 97 ? 6.616 -6.230 -50.270 1.00 59.50 97 LEU A C 1
ATOM 722 O O . LEU A 1 97 ? 7.828 -6.087 -50.391 1.00 59.50 97 LEU A O 1
ATOM 726 N N . THR A 1 98 ? 5.919 -7.079 -51.031 1.00 61.31 98 THR A N 1
ATOM 727 C CA . THR A 1 98 ? 6.534 -7.969 -52.034 1.00 61.31 98 THR A CA 1
ATOM 728 C C . THR A 1 98 ? 6.347 -7.500 -53.477 1.00 61.31 98 THR A C 1
ATOM 730 O O . THR A 1 98 ? 6.890 -8.122 -54.382 1.00 61.31 98 THR A O 1
ATOM 733 N N . GLU A 1 99 ? 5.609 -6.413 -53.718 1.00 57.59 99 GLU A N 1
ATOM 734 C CA . GLU A 1 99 ? 5.337 -5.918 -55.080 1.00 57.59 99 GLU A CA 1
ATOM 735 C C . GLU A 1 99 ? 6.477 -5.063 -55.671 1.00 57.59 99 GLU A C 1
ATOM 737 O O . GLU A 1 99 ? 6.504 -4.846 -56.881 1.00 57.59 99 GLU A O 1
ATOM 742 N N . ASP A 1 100 ? 7.450 -4.627 -54.861 1.00 53.41 100 ASP A N 1
ATOM 743 C CA . ASP A 1 100 ? 8.623 -3.863 -55.328 1.00 53.41 100 ASP A CA 1
ATOM 744 C C . ASP A 1 100 ? 9.878 -4.731 -55.593 1.00 53.41 100 ASP A C 1
ATOM 746 O O . ASP A 1 100 ? 10.893 -4.206 -56.050 1.00 53.41 100 ASP A O 1
ATOM 750 N N . ASP A 1 101 ? 9.823 -6.056 -55.384 1.00 50.84 101 ASP A N 1
ATOM 751 C CA . ASP A 1 101 ? 10.973 -6.971 -55.569 1.00 50.84 101 ASP A CA 1
ATOM 752 C C . ASP A 1 101 ? 10.881 -7.845 -56.840 1.00 50.84 101 ASP A C 1
ATOM 754 O O . ASP A 1 101 ? 11.455 -8.924 -56.916 1.00 50.84 101 ASP A O 1
ATOM 758 N N . GLU A 1 102 ? 10.176 -7.399 -57.888 1.00 50.81 102 GLU A N 1
ATOM 759 C CA . GLU A 1 102 ? 10.215 -8.066 -59.210 1.00 50.81 102 GLU A CA 1
ATOM 760 C C . GLU A 1 102 ? 11.185 -7.407 -60.213 1.00 50.81 102 GLU A C 1
ATOM 762 O O . GLU A 1 102 ? 11.139 -7.697 -61.411 1.00 50.81 102 GLU A O 1
ATOM 767 N N . ARG A 1 103 ? 12.105 -6.538 -59.760 1.00 51.62 103 ARG A N 1
ATOM 768 C CA . ARG A 1 103 ? 13.229 -6.041 -60.585 1.00 51.62 103 ARG A CA 1
ATOM 769 C C . ARG A 1 103 ? 14.513 -5.814 -59.787 1.00 51.62 103 ARG A C 1
ATOM 771 O O . ARG A 1 103 ? 14.916 -4.672 -59.579 1.00 51.62 103 ARG A O 1
ATOM 778 N N . ALA A 1 104 ? 15.193 -6.897 -59.430 1.00 40.25 104 ALA A N 1
ATOM 779 C CA . ALA A 1 104 ? 16.636 -6.885 -59.181 1.00 40.25 104 ALA A CA 1
ATOM 780 C C . ALA A 1 104 ? 17.241 -8.289 -59.342 1.00 40.25 104 ALA A C 1
ATOM 782 O O . ALA A 1 104 ? 17.870 -8.847 -58.451 1.00 40.25 104 ALA A O 1
ATOM 783 N N . ASP A 1 105 ? 17.085 -8.865 -60.525 1.00 47.22 105 ASP A N 1
ATOM 784 C CA . ASP A 1 105 ? 18.001 -9.862 -61.055 1.00 47.22 105 ASP A CA 1
ATOM 785 C C . ASP A 1 105 ? 19.382 -9.225 -61.313 1.00 47.22 105 ASP A C 1
ATOM 787 O O . ASP A 1 105 ? 19.674 -8.785 -62.420 1.00 47.22 105 ASP A O 1
ATOM 791 N N . ALA A 1 106 ? 20.235 -9.163 -60.279 1.00 49.47 106 ALA A N 1
ATOM 792 C CA . ALA A 1 106 ? 21.699 -9.151 -60.404 1.00 49.47 106 ALA A CA 1
ATOM 793 C C . ALA A 1 106 ? 22.407 -9.374 -59.046 1.00 49.47 106 ALA A C 1
ATOM 795 O O . ALA A 1 106 ? 22.340 -8.535 -58.153 1.00 49.47 106 ALA A O 1
ATOM 796 N N . ASP A 1 107 ? 23.160 -10.477 -58.972 1.00 45.81 107 ASP A N 1
ATOM 797 C CA . ASP A 1 107 ? 24.272 -10.753 -58.045 1.00 45.81 107 ASP A CA 1
ATOM 798 C C . ASP A 1 107 ? 23.965 -11.071 -56.566 1.00 45.81 107 ASP A C 1
ATOM 800 O O . ASP A 1 107 ? 24.422 -10.39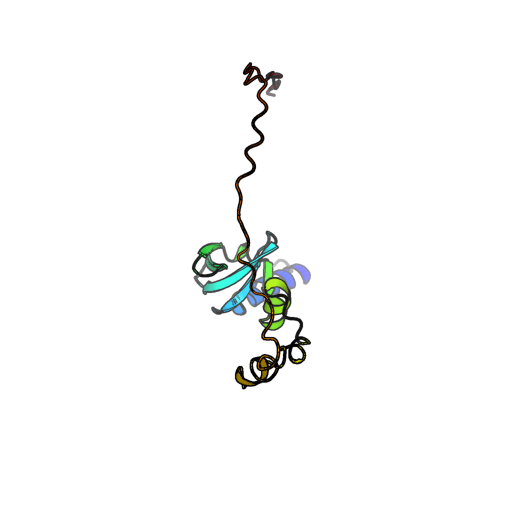6 -55.643 1.00 45.81 107 ASP A O 1
ATOM 804 N N . GLU A 1 108 ? 23.346 -12.230 -56.319 1.00 51.06 108 GLU A N 1
ATOM 805 C CA . GLU A 1 108 ? 23.568 -12.964 -55.065 1.00 51.06 108 GLU A CA 1
ATOM 806 C C . GLU A 1 108 ? 24.929 -13.687 -55.142 1.00 51.06 108 GLU A C 1
ATOM 808 O O . GLU A 1 108 ? 25.039 -14.857 -55.516 1.00 51.06 108 GLU A O 1
ATOM 813 N N . ALA A 1 109 ? 26.010 -12.966 -54.838 1.00 57.28 109 ALA A N 1
ATOM 814 C CA . ALA A 1 109 ? 27.292 -13.596 -54.543 1.00 57.28 109 ALA A CA 1
ATOM 815 C C . ALA A 1 109 ? 27.185 -14.292 -53.171 1.00 57.28 109 ALA A C 1
ATOM 817 O O . ALA A 1 109 ? 26.838 -13.627 -52.190 1.00 57.28 109 ALA A O 1
ATOM 818 N N . PRO A 1 110 ? 27.478 -15.602 -53.048 1.00 65.38 110 PRO A N 1
ATOM 819 C CA . PRO A 1 110 ? 27.446 -16.270 -51.755 1.00 65.38 110 PRO A CA 1
ATOM 820 C C . PRO A 1 110 ? 28.476 -15.624 -50.828 1.00 65.38 110 PRO A C 1
ATOM 822 O O . PRO A 1 110 ? 29.661 -15.531 -51.153 1.00 65.38 110 PRO A O 1
ATOM 825 N N . VAL A 1 111 ? 28.010 -15.161 -49.671 1.00 61.44 111 VAL A N 1
ATOM 826 C CA . VAL A 1 111 ? 28.855 -14.580 -48.629 1.00 61.44 111 VAL A CA 1
ATOM 827 C C . VAL A 1 111 ? 29.775 -15.682 -48.095 1.00 61.44 111 VAL A C 1
ATOM 829 O O . VAL A 1 111 ? 29.340 -16.575 -47.369 1.00 61.44 111 VAL A O 1
ATOM 832 N N . ASP A 1 112 ? 31.045 -15.646 -48.496 1.00 62.59 112 ASP A N 1
ATOM 833 C CA . ASP A 1 112 ? 32.076 -16.580 -48.044 1.00 62.59 112 ASP A CA 1
ATOM 834 C C . ASP A 1 112 ? 32.482 -16.239 -46.603 1.00 62.59 112 ASP A C 1
ATOM 836 O O . ASP A 1 112 ? 33.224 -15.289 -46.343 1.00 62.59 112 ASP A O 1
ATOM 840 N N . LEU A 1 113 ? 31.975 -17.015 -45.641 1.00 59.47 113 LEU A N 1
ATOM 841 C CA . LEU A 1 113 ? 32.379 -16.976 -44.232 1.00 59.47 113 LEU A CA 1
ATOM 842 C C . LEU A 1 113 ? 33.725 -17.698 -44.040 1.00 59.47 113 LEU A C 1
ATOM 844 O O . LEU A 1 113 ? 33.866 -18.617 -43.228 1.00 59.47 113 LEU A O 1
ATOM 848 N N . GLY A 1 114 ? 34.721 -17.255 -44.806 1.00 47.16 114 GLY A N 1
ATOM 849 C CA . GLY A 1 114 ? 36.105 -17.684 -44.730 1.00 47.16 114 GLY A CA 1
ATOM 850 C C . GLY A 1 114 ? 36.704 -17.316 -43.379 1.00 47.16 114 GLY A C 1
ATOM 851 O O . GLY A 1 114 ? 37.069 -16.172 -43.109 1.00 47.16 114 GLY A O 1
ATOM 852 N N . LYS A 1 115 ? 36.800 -18.330 -42.527 1.00 57.59 115 LYS A N 1
ATOM 853 C CA . LYS A 1 115 ? 37.514 -18.347 -41.259 1.00 57.59 115 LYS A CA 1
ATOM 854 C C . LYS A 1 115 ? 38.942 -17.826 -41.446 1.00 57.59 115 LYS A C 1
ATOM 856 O O . LYS A 1 115 ? 39.810 -18.529 -41.956 1.00 57.59 115 LYS A O 1
ATOM 861 N N . LYS A 1 116 ? 39.186 -16.578 -41.041 1.00 40.19 116 LYS A N 1
ATOM 862 C CA . LYS A 1 116 ? 40.538 -16.070 -40.815 1.00 40.19 116 LYS A CA 1
ATOM 863 C C . LYS A 1 116 ? 40.875 -16.309 -39.355 1.00 40.19 116 LYS A C 1
ATOM 865 O O . LYS A 1 116 ? 40.679 -15.443 -38.506 1.00 40.19 116 LYS A O 1
ATOM 870 N N . ASP A 1 117 ? 41.347 -17.523 -39.102 1.00 43.16 117 ASP A N 1
ATOM 871 C CA . ASP A 1 117 ? 42.170 -17.825 -37.945 1.00 43.16 117 ASP A CA 1
ATOM 872 C C . ASP A 1 117 ? 43.334 -16.820 -37.934 1.00 43.16 117 ASP A C 1
ATOM 874 O O . ASP A 1 117 ? 44.146 -16.747 -38.861 1.00 43.16 117 ASP A O 1
ATOM 878 N N . ALA A 1 118 ? 43.354 -15.976 -36.912 1.00 37.72 118 ALA A N 1
ATOM 879 C CA . ALA A 1 118 ? 44.531 -15.239 -36.499 1.00 37.72 118 ALA A CA 1
ATOM 880 C C . ALA A 1 118 ? 44.832 -15.695 -35.073 1.00 37.72 118 ALA A C 1
ATOM 882 O O . ALA A 1 118 ? 44.536 -15.000 -34.104 1.00 37.72 118 ALA A O 1
ATOM 883 N N . ASP A 1 119 ? 45.383 -16.904 -34.974 1.00 41.78 119 ASP A N 1
ATOM 884 C CA . ASP A 1 119 ? 46.204 -17.279 -33.834 1.00 41.78 119 ASP A CA 1
ATOM 885 C C . ASP A 1 119 ? 47.390 -16.313 -33.784 1.00 41.78 119 ASP A C 1
ATOM 887 O O . ASP A 1 119 ? 48.175 -16.201 -34.729 1.00 41.78 119 ASP A O 1
ATOM 891 N N . THR A 1 120 ? 47.535 -15.601 -32.675 1.00 33.38 120 THR A N 1
ATOM 892 C CA . THR A 1 120 ? 48.857 -15.297 -32.136 1.00 33.38 120 THR A CA 1
ATOM 893 C C . THR A 1 120 ? 48.752 -15.342 -30.621 1.00 33.38 120 THR A C 1
ATOM 895 O O . THR A 1 120 ? 48.151 -14.475 -29.989 1.00 33.38 120 THR A O 1
ATOM 898 N N . ASP A 1 121 ? 49.314 -16.430 -30.110 1.00 35.97 121 ASP A N 1
ATOM 899 C CA . ASP A 1 121 ? 49.649 -16.763 -28.735 1.00 35.97 121 ASP A CA 1
ATOM 900 C C . ASP A 1 121 ? 50.256 -15.636 -27.882 1.00 35.97 121 ASP A C 1
ATOM 902 O O . ASP A 1 121 ? 50.851 -14.686 -28.396 1.00 35.97 121 ASP A O 1
ATOM 906 N N . ALA A 1 122 ? 50.235 -15.928 -26.572 1.00 33.44 122 ALA A N 1
ATOM 907 C CA . ALA A 1 122 ? 50.994 -15.377 -25.440 1.00 33.44 122 ALA A CA 1
ATOM 908 C C . ALA A 1 122 ? 50.195 -14.394 -24.563 1.00 33.44 122 ALA A C 1
ATOM 910 O O . ALA A 1 122 ? 49.683 -13.394 -25.045 1.00 33.44 122 ALA A O 1
ATOM 911 N N . ASP A 1 123 ? 50.089 -14.538 -23.244 1.00 33.06 123 ASP A N 1
ATOM 912 C CA . ASP A 1 123 ? 50.595 -15.503 -22.263 1.00 33.06 123 ASP A CA 1
ATOM 913 C C . ASP A 1 123 ? 49.963 -15.107 -20.903 1.00 33.06 123 ASP A C 1
ATOM 915 O O . ASP A 1 123 ? 49.586 -13.946 -20.722 1.00 33.06 123 ASP A O 1
ATOM 919 N N . ALA A 1 124 ? 49.928 -16.054 -19.961 1.00 34.12 124 ALA A N 1
ATOM 920 C CA . ALA A 1 124 ? 49.684 -15.913 -18.514 1.00 34.12 124 ALA A CA 1
ATOM 921 C C . ALA A 1 124 ? 48.229 -15.927 -17.973 1.00 34.12 124 ALA A C 1
ATOM 923 O O . ALA A 1 124 ? 47.576 -14.900 -17.786 1.00 34.12 124 ALA A O 1
ATOM 924 N N . GLU A 1 125 ? 47.789 -17.129 -17.572 1.00 39.41 125 GLU A N 1
ATOM 925 C CA . GLU A 1 125 ? 46.909 -17.325 -16.407 1.00 39.41 125 GLU A CA 1
ATOM 926 C C . GLU A 1 125 ? 47.701 -17.202 -15.064 1.00 39.41 125 GLU A C 1
ATOM 928 O O . GLU A 1 125 ? 48.867 -16.804 -15.070 1.00 39.41 125 GLU A O 1
ATOM 933 N N . PRO A 1 126 ? 47.132 -17.549 -13.890 1.00 44.25 126 PRO A N 1
ATOM 934 C CA . PRO A 1 126 ? 46.517 -16.643 -12.929 1.00 44.25 126 PRO A CA 1
ATOM 935 C C . PRO A 1 126 ? 47.341 -16.568 -11.625 1.00 44.25 126 PRO A C 1
ATOM 937 O O . PRO A 1 126 ? 48.219 -17.389 -11.367 1.00 44.25 126 PRO A O 1
ATOM 940 N N . ALA A 1 127 ? 47.046 -15.609 -10.749 1.00 39.25 127 ALA A N 1
ATOM 941 C CA . ALA A 1 127 ? 47.555 -15.642 -9.378 1.00 39.25 127 ALA A CA 1
ATOM 942 C C . ALA A 1 127 ? 46.454 -15.242 -8.389 1.00 39.25 127 ALA A C 1
ATOM 944 O O . ALA A 1 127 ? 46.162 -14.063 -8.186 1.00 39.25 127 ALA A O 1
ATOM 945 N N . ASP A 1 128 ? 45.847 -16.276 -7.805 1.00 35.59 128 ASP A N 1
ATOM 946 C CA . ASP A 1 128 ? 45.409 -16.322 -6.409 1.00 35.59 128 ASP A CA 1
ATOM 947 C C . ASP A 1 128 ? 46.474 -15.692 -5.489 1.00 35.59 128 ASP A C 1
ATOM 949 O O . ASP A 1 128 ? 47.652 -16.006 -5.642 1.00 35.59 128 ASP A O 1
ATOM 953 N N . ASP A 1 129 ? 46.082 -14.844 -4.528 1.00 41.75 129 ASP A N 1
ATOM 954 C CA . ASP A 1 129 ? 46.293 -15.159 -3.105 1.00 41.75 129 ASP A CA 1
ATOM 955 C C . ASP A 1 129 ? 45.604 -14.171 -2.134 1.00 41.75 129 ASP A C 1
ATOM 957 O O . ASP A 1 129 ? 45.323 -13.007 -2.421 1.00 41.75 129 ASP A O 1
ATOM 961 N N . ALA A 1 130 ? 45.341 -14.716 -0.953 1.00 36.28 130 ALA A N 1
ATOM 962 C CA . ALA A 1 130 ? 44.560 -14.282 0.196 1.00 36.28 130 ALA A CA 1
ATOM 963 C C . ALA A 1 130 ? 44.809 -12.870 0.783 1.00 36.28 130 ALA A C 1
ATOM 965 O O . ALA A 1 130 ? 45.941 -12.417 0.927 1.00 36.28 130 ALA A O 1
ATOM 966 N N . ALA A 1 131 ? 43.745 -12.246 1.327 1.00 45.25 131 ALA A N 1
ATOM 967 C CA . ALA A 1 131 ? 43.497 -12.164 2.787 1.00 45.25 131 ALA A CA 1
ATOM 968 C C . ALA A 1 131 ? 42.508 -11.029 3.179 1.00 45.25 131 ALA A C 1
ATOM 970 O O . ALA A 1 131 ? 42.783 -9.854 2.921 1.00 45.25 131 ALA A O 1
ATOM 971 N N . PRO A 1 132 ? 41.403 -11.314 3.904 1.00 46.06 132 PRO A N 1
ATOM 972 C CA . PRO A 1 132 ? 40.580 -10.280 4.529 1.00 46.06 132 PRO A CA 1
ATOM 973 C C . PRO A 1 132 ? 41.205 -9.835 5.863 1.00 46.06 132 PRO A C 1
ATOM 975 O O . PRO A 1 132 ? 41.257 -10.602 6.827 1.00 46.06 132 PRO A O 1
ATOM 978 N N . LYS A 1 133 ? 41.652 -8.576 5.959 1.00 45.47 133 LYS A N 1
ATOM 979 C CA . LYS A 1 133 ? 42.023 -7.977 7.250 1.00 45.47 133 LYS A CA 1
ATOM 980 C C . LYS A 1 133 ? 40.767 -7.717 8.083 1.00 45.47 133 LYS A C 1
ATOM 982 O O . LYS A 1 133 ? 40.016 -6.780 7.833 1.00 45.47 133 LYS A O 1
ATOM 987 N N . LYS A 1 134 ? 40.578 -8.564 9.095 1.00 47.19 134 LYS A N 1
ATOM 988 C CA . LYS A 1 134 ? 39.815 -8.266 10.309 1.00 47.19 134 LYS A CA 1
ATOM 989 C C . LYS A 1 134 ? 40.406 -7.005 10.954 1.00 47.19 134 LYS A C 1
ATOM 991 O O . LYS A 1 134 ? 41.609 -6.954 11.191 1.00 47.19 134 LYS A O 1
ATOM 996 N N . THR A 1 135 ? 39.571 -6.014 11.233 1.00 45.34 135 THR A N 1
ATOM 997 C CA . THR A 1 135 ? 39.845 -5.004 12.259 1.00 45.34 135 THR A CA 1
ATOM 998 C C . THR A 1 135 ? 38.807 -5.195 13.347 1.00 45.34 135 THR A C 1
ATOM 1000 O O . THR A 1 135 ? 37.605 -5.158 13.080 1.00 45.34 135 THR A O 1
ATOM 1003 N N . ASP A 1 136 ? 39.311 -5.499 14.532 1.00 45.59 136 ASP A N 1
ATOM 1004 C CA . ASP A 1 136 ? 38.596 -5.846 15.746 1.00 45.59 136 ASP A CA 1
ATOM 1005 C C . ASP A 1 136 ? 37.548 -4.794 16.131 1.00 45.59 136 ASP A C 1
ATOM 1007 O O . ASP A 1 136 ? 37.840 -3.607 16.274 1.00 45.59 136 ASP A O 1
ATOM 1011 N N . GLY A 1 137 ? 36.304 -5.253 16.281 1.00 41.28 137 GLY A N 1
ATOM 1012 C CA . GLY A 1 137 ? 35.232 -4.501 16.918 1.00 41.28 137 GLY A CA 1
ATOM 1013 C C . GLY A 1 137 ? 35.353 -4.654 18.428 1.00 41.28 137 GLY A C 1
ATOM 1014 O O . GLY A 1 137 ? 35.060 -5.717 18.971 1.00 41.28 137 GLY A O 1
ATOM 1015 N N . GLU A 1 138 ? 35.798 -3.590 19.083 1.00 46.09 138 GLU A N 1
ATOM 1016 C CA . GLU A 1 138 ? 35.798 -3.426 20.532 1.00 46.09 138 GLU A CA 1
ATOM 1017 C C . GLU A 1 138 ? 34.341 -3.401 21.036 1.00 46.09 138 GLU A C 1
ATOM 1019 O O . GLU A 1 138 ? 33.594 -2.453 20.796 1.00 46.09 138 GLU A O 1
ATOM 1024 N N . THR A 1 139 ? 33.898 -4.482 21.682 1.00 42.03 139 THR A N 1
ATOM 1025 C CA . THR A 1 139 ? 32.638 -4.525 22.434 1.00 42.03 139 THR A CA 1
ATOM 1026 C C . THR A 1 139 ? 32.926 -4.178 23.891 1.00 42.03 139 THR A C 1
ATOM 1028 O O . THR A 1 139 ? 33.241 -5.070 24.680 1.00 42.03 139 THR A O 1
ATOM 1031 N N . ASP A 1 140 ? 32.809 -2.901 24.259 1.00 54.56 140 ASP A N 1
ATOM 1032 C CA . ASP A 1 140 ? 32.771 -2.495 25.666 1.00 54.56 140 ASP A CA 1
ATOM 1033 C C . ASP A 1 140 ? 31.325 -2.581 26.175 1.00 54.56 140 ASP A C 1
ATOM 1035 O O . ASP A 1 140 ? 30.399 -1.958 25.652 1.00 54.56 140 ASP A O 1
ATOM 1039 N N . THR A 1 141 ? 31.133 -3.457 27.156 1.00 51.41 141 THR A N 1
ATOM 1040 C CA . THR A 1 141 ? 29.882 -3.670 27.879 1.00 51.41 141 THR A CA 1
ATOM 1041 C C . THR A 1 141 ? 29.925 -2.829 29.145 1.00 51.41 141 THR A C 1
ATOM 1043 O O . THR A 1 141 ? 30.714 -3.137 30.040 1.00 51.41 141 THR A O 1
ATOM 1046 N N . LYS A 1 142 ? 29.030 -1.844 29.270 1.00 45.16 142 LYS A N 1
ATOM 1047 C CA . LYS A 1 142 ? 28.559 -1.368 30.574 1.00 45.16 142 LYS A CA 1
ATOM 1048 C C . LYS A 1 142 ? 27.180 -0.728 30.504 1.00 45.16 142 LYS A C 1
ATOM 1050 O O . LYS A 1 142 ? 26.969 0.126 29.619 1.00 45.16 142 LYS A O 1
#

Foldseek 3Di:
DDDPDPVNVVVVVVLVVQLVPDDQQWWFAFPVRQIFGFHDDDPQWTWTHRDVVDTDIDGSVRTPDTDGPVVSCCVPVVDDVPCVVPPPPPPPDPCVVVPPPPPDPDDPDPDPPDDPDDDDDDDDDDDDDDDDDDDDDDDDDD

Organism: NCBI:txid1775135

Radius of gyration: 31.66 Å; chains: 1; bounding box: 65×34×92 Å

InterPro domains:
  IPR003849 Preprotein translocase YajC [PF02699] (1-64)
  IPR003849 Preprotein translocase YajC [PTHR33909] (1-75)
  IPR003849 Preprotein translocase YajC [SM01323] (1-67)
  IPR003849 Preprotein translocase YajC [TIGR00739] (1-67)

Secondary structure (DSSP, 8-state):
-----HHHHHHHHHHHHHHHH--TT-EEEETTS-EEEEEEE-SSEEEEEEETTEEEEEEGGGEEEEPPHHHHHHHHH---TTGGG-S----S-GGGGSTT-SS--S------------------------------------

Sequence (142 aa):
MFLMTRSAKKKQQAAATMRNEMQPGTGVRTIGGMYAVVKEVGEDTATLEVAPGVHAIYAKNAIGAVLDDEEYNRLVHGVDQDLKSDTPVVPDDASSLTEDDERADADEAPVDLGKKDADTDADAEPADDAAPKKTDGETDTK

pLDDT: mean 71.12, std 20.36, range [33.06, 95.12]